Protein AF-A0A0M9E2S5-F1 (afdb_monomer)

Solvent-accessible surface area (backbone atoms only — not comparable to full-atom values): 5131 Å² total; per-residue (Å²): 133,89,82,91,77,84,82,87,88,78,91,78,79,79,83,71,82,82,81,82,90,78,91,84,86,78,75,77,62,73,58,70,73,60,34,50,52,44,27,72,76,38,82,61,42,38,58,51,48,52,52,49,36,52,51,50,56,49,52,51,51,52,51,53,54,49,51,54,52,50,55,54,50,53,67,72,75,107

Secondary structure (DSSP, 8-state):
--------------------------SSS--HHHHHHHHHHSTTHHHHHHHHHHHHHHHHHHHHHHHHHHHHHHHHH-

Sequence (78 aa):
MKEEKSIVDRKQKSKHPIAIEGIQFSGPIPPPAILQEYNNVSPGCADRIIKYAENEAEHRRKVEIFTLKTEMLEIRLG

Mean predicted aligned error: 12.06 Å

Foldseek 3Di:
DDDDDDDDDDDDPPPDPDDDDDDDDDDQADPPVVLVVLCVVPNCRSVVSVVVSVVVVVVVVVVVVVVVVVVVVVVVVD

pLDDT: mean 83.69, std 18.53, range [36.59, 98.62]

Radius of gyration: 29.78 Å; Cα contacts (8 Å, |Δi|>4): 14; chains: 1; bounding box: 35×46×102 Å

Structure (mmCIF, N/CA/C/O backbone):
data_AF-A0A0M9E2S5-F1
#
_entry.id   AF-A0A0M9E2S5-F1
#
loop_
_atom_site.group_PDB
_atom_site.id
_atom_site.type_symbol
_atom_site.label_atom_id
_atom_site.label_alt_id
_atom_site.label_comp_id
_atom_site.label_asym_id
_atom_site.label_entity_id
_atom_site.label_seq_id
_atom_site.pdbx_PDB_ins_code
_atom_site.Cartn_x
_atom_site.Cartn_y
_atom_site.Cartn_z
_atom_site.occupancy
_atom_site.B_iso_or_equiv
_atom_site.auth_seq_id
_atom_site.auth_comp_id
_atom_site.auth_asym_id
_atom_site.auth_atom_id
_atom_site.pdbx_PDB_model_num
ATOM 1 N N . MET A 1 1 ? 6.827 -31.833 74.276 1.00 40.97 1 MET A N 1
ATOM 2 C CA . MET A 1 1 ? 6.070 -32.953 73.671 1.00 40.97 1 MET A CA 1
ATOM 3 C C . MET A 1 1 ? 5.541 -32.435 72.341 1.00 40.97 1 MET A C 1
ATOM 5 O O . MET A 1 1 ? 4.905 -31.396 72.370 1.00 40.97 1 MET A O 1
ATOM 9 N N . LYS A 1 2 ? 6.146 -32.849 71.215 1.00 41.47 2 LYS A N 1
ATOM 10 C CA . LYS A 1 2 ? 5.642 -33.906 70.300 1.00 41.47 2 LYS A CA 1
ATOM 11 C C . LYS A 1 2 ? 4.281 -33.467 69.717 1.00 41.47 2 LYS A C 1
ATOM 13 O O . LYS A 1 2 ? 3.374 -33.242 70.494 1.00 41.47 2 LYS A O 1
ATOM 18 N N . GLU A 1 3 ? 4.089 -33.234 68.424 1.00 36.59 3 GLU A N 1
ATOM 19 C CA . GLU A 1 3 ? 4.564 -33.999 67.274 1.00 36.5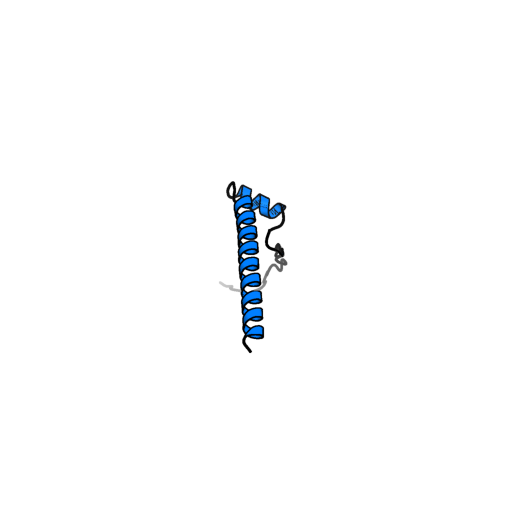9 3 GLU A CA 1
ATOM 20 C C . GLU A 1 3 ? 4.535 -33.162 65.990 1.00 36.59 3 GLU A C 1
ATOM 22 O O . GLU A 1 3 ? 3.583 -32.447 65.692 1.00 36.59 3 GLU A O 1
ATOM 27 N N . GLU A 1 4 ? 5.599 -33.337 65.224 1.00 47.16 4 GLU A N 1
ATOM 28 C CA . GLU A 1 4 ? 5.740 -33.045 63.810 1.00 47.16 4 GLU A CA 1
ATOM 29 C C . GLU A 1 4 ? 5.140 -34.219 63.007 1.00 47.16 4 GLU A C 1
ATOM 31 O O . GLU A 1 4 ? 5.556 -35.362 63.191 1.00 47.16 4 GLU A O 1
ATOM 36 N N . LYS A 1 5 ? 4.174 -33.948 62.120 1.00 41.16 5 LYS A N 1
ATOM 37 C CA . LYS A 1 5 ? 3.843 -34.736 60.911 1.00 41.16 5 LYS A CA 1
ATOM 38 C C . LYS A 1 5 ? 3.269 -33.742 59.893 1.00 41.16 5 LYS A C 1
ATOM 40 O O . LYS A 1 5 ? 2.245 -33.134 60.174 1.00 41.16 5 LYS A O 1
ATOM 45 N N . SER A 1 6 ? 4.007 -33.298 58.874 1.00 48.00 6 SER A N 1
ATOM 46 C CA . SER A 1 6 ? 4.435 -33.997 57.648 1.00 48.00 6 SER A CA 1
ATOM 47 C C . SER A 1 6 ? 3.286 -34.294 56.670 1.00 48.00 6 SER A C 1
ATOM 49 O O . SER A 1 6 ? 2.174 -34.591 57.092 1.00 48.00 6 SER A O 1
ATOM 51 N N . ILE A 1 7 ? 3.633 -34.276 55.370 1.00 44.75 7 ILE A N 1
ATOM 52 C CA . ILE A 1 7 ? 2.869 -34.750 54.190 1.00 44.75 7 ILE A CA 1
ATOM 53 C C . ILE A 1 7 ? 1.998 -33.637 53.554 1.00 44.75 7 ILE A C 1
ATOM 55 O O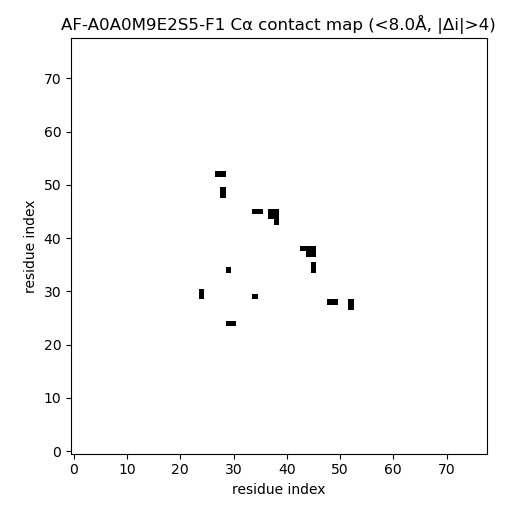 . ILE A 1 7 ? 0.935 -33.309 54.057 1.00 44.75 7 ILE A O 1
ATOM 59 N N . VAL A 1 8 ? 2.510 -32.832 52.607 1.00 52.03 8 VAL A N 1
ATOM 60 C CA . VAL A 1 8 ? 2.627 -33.085 51.144 1.00 52.03 8 VAL A CA 1
ATOM 61 C C . VAL A 1 8 ? 1.258 -33.324 50.472 1.00 52.03 8 VAL A C 1
ATOM 63 O O . VAL A 1 8 ? 0.447 -34.075 50.989 1.00 52.03 8 VAL A O 1
ATOM 66 N N . ASP A 1 9 ? 1.064 -32.703 49.297 1.00 42.97 9 ASP A N 1
ATOM 67 C CA . ASP A 1 9 ? -0.101 -32.725 48.381 1.00 42.97 9 ASP A CA 1
ATOM 68 C C . ASP A 1 9 ? -1.096 -31.561 48.572 1.00 42.97 9 ASP A C 1
ATOM 70 O O . ASP A 1 9 ? -1.660 -31.350 49.631 1.00 42.97 9 ASP A O 1
ATOM 74 N N . ARG A 1 10 ? -1.384 -30.721 47.568 1.00 50.97 10 ARG A N 1
ATOM 75 C CA . ARG A 1 10 ? -1.765 -31.100 46.204 1.00 50.97 10 ARG A CA 1
ATOM 76 C C . ARG A 1 10 ? -1.569 -29.925 45.237 1.00 50.97 10 ARG A C 1
ATOM 78 O O . ARG A 1 10 ? -2.128 -28.849 45.415 1.00 50.97 10 ARG A O 1
ATOM 85 N N . LYS A 1 11 ? -0.816 -30.175 44.162 1.00 51.38 11 LYS A N 1
ATOM 86 C CA . LYS A 1 11 ? -0.782 -29.379 42.924 1.00 51.38 11 LYS A CA 1
ATOM 87 C C . LYS A 1 11 ? -2.186 -28.888 42.535 1.00 51.38 11 LYS A C 1
ATOM 89 O O . LYS A 1 11 ? -3.029 -29.708 42.176 1.00 51.38 11 LYS A O 1
ATOM 94 N N . GLN A 1 12 ? -2.384 -27.580 42.431 1.00 55.91 12 GLN A N 1
ATOM 95 C CA . GLN A 1 12 ? -3.398 -27.013 41.539 1.00 55.91 12 GLN A CA 1
ATOM 96 C C . GLN A 1 12 ? -2.696 -26.183 40.465 1.00 55.91 12 GLN A C 1
ATOM 98 O O . GLN A 1 12 ? -2.595 -24.966 40.529 1.00 55.91 12 GLN A O 1
ATOM 103 N N . LYS A 1 13 ? -2.174 -26.887 39.451 1.00 57.12 13 LYS A N 1
ATOM 104 C CA . LYS A 1 13 ? -1.963 -26.291 38.128 1.00 57.12 13 LYS A CA 1
ATOM 105 C C . LYS A 1 13 ? -3.352 -26.103 37.523 1.00 57.12 13 LYS A C 1
ATOM 107 O O . LYS A 1 13 ? -3.938 -27.076 37.046 1.00 57.12 13 LYS A O 1
ATOM 112 N N . SER A 1 14 ? -3.890 -24.892 37.591 1.00 59.38 14 SER 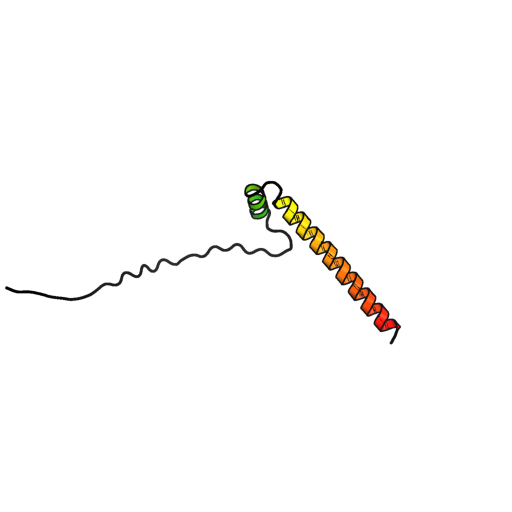A N 1
ATOM 113 C CA . SER A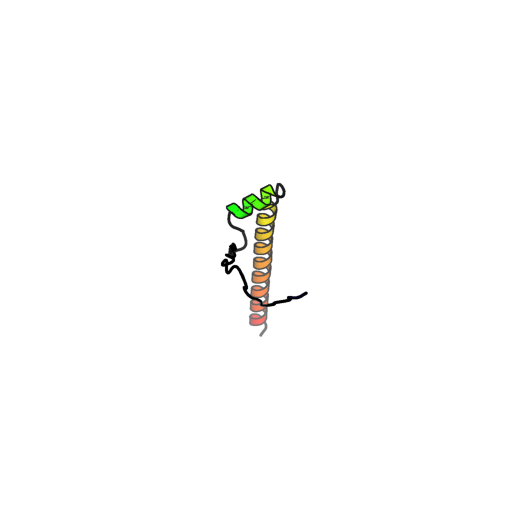 1 14 ? -5.097 -24.519 36.860 1.00 59.38 14 SER A CA 1
ATOM 114 C C . SER A 1 14 ? -4.806 -24.638 35.360 1.00 59.38 14 SER A C 1
ATOM 116 O O . SER A 1 14 ? -4.021 -23.892 34.783 1.00 59.38 14 SER A O 1
ATOM 118 N N . LYS A 1 15 ? -5.385 -25.660 34.724 1.00 62.28 15 LYS A N 1
ATOM 119 C CA . LYS A 1 15 ? -5.305 -25.888 33.275 1.00 62.28 15 LYS A CA 1
ATOM 120 C C . LYS A 1 15 ? -6.374 -25.055 32.562 1.00 62.28 15 LYS A C 1
ATOM 122 O O . LYS A 1 15 ? -7.248 -25.623 31.914 1.00 62.28 15 LYS A O 1
ATOM 127 N N . HIS A 1 16 ? -6.355 -23.733 32.714 1.00 69.88 16 HIS A N 1
ATOM 128 C CA . HIS A 1 16 ? -7.176 -22.905 31.833 1.00 69.88 16 HIS A CA 1
ATOM 129 C C . HIS A 1 16 ? -6.523 -22.907 30.449 1.00 69.88 16 HIS A C 1
ATOM 131 O O . HIS A 1 16 ? -5.331 -22.598 30.360 1.00 69.88 16 HIS A O 1
ATOM 137 N N . PRO A 1 17 ? -7.239 -23.298 29.379 1.00 70.25 17 PRO A N 1
ATOM 138 C CA . PRO A 1 17 ? -6.722 -23.099 28.039 1.00 70.25 17 PRO A CA 1
ATOM 139 C C . PRO A 1 17 ? -6.538 -21.593 27.840 1.00 70.25 17 PRO A C 1
ATOM 141 O O . PRO A 1 17 ? -7.484 -20.819 27.965 1.00 70.25 17 PRO A O 1
ATOM 144 N N . ILE A 1 18 ? -5.300 -21.176 27.590 1.00 79.56 18 ILE A N 1
ATOM 145 C CA . ILE A 1 18 ? -4.997 -19.810 27.174 1.00 79.56 18 ILE A CA 1
ATOM 146 C C . ILE A 1 18 ? -5.418 -19.736 25.707 1.00 79.56 18 ILE A C 1
ATOM 148 O O . ILE A 1 18 ? -4.775 -20.345 24.852 1.00 79.56 18 ILE A O 1
ATOM 152 N N . ALA A 1 19 ? -6.532 -19.062 25.424 1.00 80.50 19 ALA A N 1
ATOM 153 C CA . ALA A 1 19 ? -6.922 -18.745 24.057 1.00 80.50 19 ALA A CA 1
ATOM 154 C C . ALA A 1 19 ? -6.071 -17.564 23.574 1.00 80.50 19 ALA A C 1
ATOM 156 O O . ALA A 1 19 ? -6.043 -16.516 24.216 1.00 80.50 19 ALA A O 1
ATOM 157 N N . ILE A 1 20 ? -5.348 -17.754 22.472 1.00 80.50 20 ILE A N 1
ATOM 158 C CA . ILE A 1 20 ? -4.614 -16.687 21.790 1.00 80.50 20 ILE A CA 1
ATOM 159 C C . ILE A 1 20 ? -5.500 -16.233 20.629 1.00 80.50 20 ILE A C 1
ATOM 161 O O . ILE A 1 20 ? -5.661 -16.977 19.664 1.00 80.50 20 ILE A O 1
ATOM 165 N N . GLU A 1 21 ? -6.085 -15.040 20.722 1.00 80.62 21 GLU A N 1
ATOM 166 C CA . GLU A 1 21 ? -6.700 -14.378 19.567 1.00 80.62 21 GLU A CA 1
ATOM 167 C C . GLU A 1 21 ? -5.631 -13.577 18.821 1.00 80.62 21 GLU A C 1
ATOM 169 O O . GLU A 1 21 ? -4.959 -12.720 19.394 1.00 80.62 21 GLU A O 1
ATOM 174 N N . GLY A 1 22 ? -5.454 -13.883 17.537 1.00 81.62 22 GLY A N 1
ATOM 175 C CA . GLY A 1 22 ? -4.573 -13.154 16.632 1.00 81.62 22 GLY A CA 1
ATOM 176 C C . GLY A 1 22 ? -5.332 -12.771 15.369 1.00 81.62 22 GLY A C 1
ATOM 177 O O . GLY A 1 22 ? -6.117 -13.564 14.852 1.00 81.62 22 GLY A O 1
ATOM 178 N N . ILE A 1 23 ? -5.097 -11.558 14.870 1.00 82.25 23 ILE A N 1
ATOM 179 C CA . ILE A 1 23 ? -5.684 -11.088 13.614 1.00 82.25 23 ILE A CA 1
ATOM 180 C C . ILE A 1 23 ? -4.643 -11.257 12.510 1.00 82.25 23 ILE A C 1
ATOM 182 O O . ILE A 1 23 ? -3.544 -10.711 12.596 1.00 82.25 23 ILE A O 1
ATOM 186 N N . GLN A 1 24 ? -4.996 -12.003 11.464 1.00 87.31 24 GLN A N 1
ATOM 187 C CA . GLN A 1 24 ? -4.182 -12.151 10.263 1.00 87.31 24 GLN A CA 1
ATOM 188 C C . GLN A 1 24 ? -4.888 -11.479 9.089 1.00 87.31 24 GLN A C 1
ATOM 190 O O . GLN A 1 24 ? -6.080 -11.675 8.866 1.00 87.31 24 GLN A O 1
ATOM 195 N N . PHE A 1 25 ? -4.139 -10.706 8.315 1.00 88.81 25 PHE A N 1
ATOM 196 C CA . PHE A 1 25 ? -4.596 -10.172 7.042 1.00 88.81 25 PHE A CA 1
ATOM 197 C C . PHE A 1 25 ? -3.492 -10.324 6.001 1.00 88.81 25 PHE A C 1
ATOM 199 O O . PHE A 1 25 ? -2.326 -10.543 6.331 1.00 88.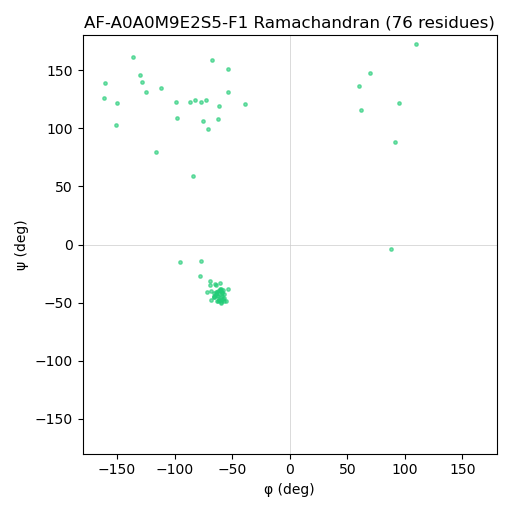81 25 PHE A O 1
ATOM 206 N N . SER A 1 26 ? -3.881 -10.246 4.735 1.00 87.94 26 SER A N 1
ATOM 207 C CA . SER A 1 26 ? -2.973 -10.300 3.599 1.00 87.94 26 SER A CA 1
ATOM 208 C C . SER A 1 26 ? -3.282 -9.143 2.668 1.00 87.94 26 SER A C 1
ATOM 210 O O . SER A 1 26 ? -4.438 -8.745 2.518 1.00 87.94 26 SER A O 1
ATOM 212 N N . GLY A 1 27 ? -2.238 -8.623 2.041 1.00 89.88 27 GLY A N 1
ATOM 213 C CA . GLY A 1 27 ? -2.319 -7.488 1.143 1.00 89.88 27 GLY A CA 1
ATOM 214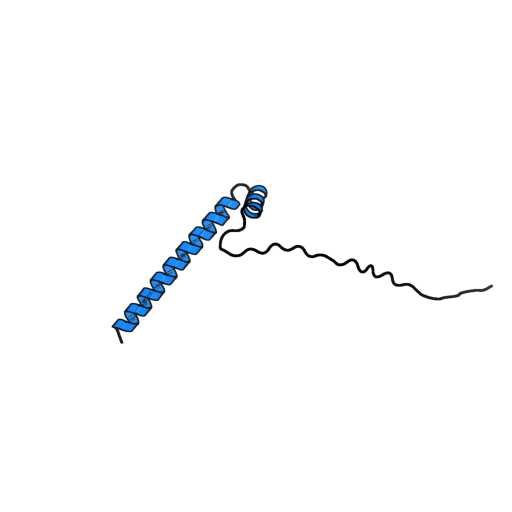 C C . GLY A 1 27 ? -1.685 -6.227 1.725 1.00 89.88 27 GLY A C 1
ATOM 215 O O . GLY A 1 27 ? -1.255 -6.197 2.878 1.00 89.88 27 GLY A O 1
ATOM 216 N N . PRO A 1 28 ? -1.590 -5.180 0.896 1.00 90.94 28 PRO A N 1
ATOM 217 C CA . PRO A 1 28 ? -0.822 -3.985 1.221 1.00 90.94 28 PRO A CA 1
ATOM 218 C C . PRO A 1 28 ? -1.541 -3.053 2.205 1.00 90.94 28 PRO A C 1
ATOM 220 O O . PRO A 1 28 ? -0.914 -2.157 2.758 1.00 90.94 28 PRO A O 1
ATOM 223 N N . ILE A 1 29 ? -2.845 -3.254 2.420 1.00 93.31 29 ILE A N 1
ATOM 224 C CA . ILE A 1 29 ? -3.689 -2.411 3.266 1.00 93.31 29 ILE A CA 1
ATOM 225 C C . ILE A 1 29 ? -4.364 -3.285 4.329 1.00 93.31 29 ILE A C 1
ATOM 227 O O . ILE A 1 29 ? -4.933 -4.324 3.977 1.00 93.31 29 ILE A O 1
ATOM 231 N N . PRO A 1 30 ? -4.330 -2.891 5.615 1.00 91.62 30 PRO A N 1
ATOM 232 C CA . PRO A 1 30 ? -5.054 -3.599 6.662 1.00 91.62 30 PRO A CA 1
ATOM 233 C C . PRO A 1 30 ? -6.579 -3.451 6.492 1.00 91.62 30 PRO A C 1
ATOM 235 O O . PRO A 1 30 ? -7.045 -2.491 5.875 1.00 91.62 30 PRO A O 1
ATOM 238 N N . PRO A 1 31 ? -7.390 -4.358 7.066 1.00 93.38 31 PRO A N 1
ATOM 239 C CA . PRO A 1 31 ? -8.845 -4.248 7.046 1.00 93.38 31 PRO A CA 1
ATOM 240 C C . PRO A 1 31 ? -9.350 -2.897 7.585 1.00 93.38 31 PRO A C 1
ATOM 242 O O . PRO A 1 31 ? -8.730 -2.342 8.497 1.00 93.38 31 PRO A O 1
ATOM 245 N N . PRO A 1 32 ? -10.511 -2.398 7.112 1.00 92.69 32 PRO A N 1
ATOM 246 C CA . PRO A 1 32 ? -11.031 -1.084 7.501 1.00 92.69 32 PRO A CA 1
ATOM 247 C C . PRO A 1 32 ? -11.145 -0.866 9.015 1.00 92.69 32 PRO A C 1
ATOM 249 O O . PRO A 1 32 ? -10.822 0.215 9.498 1.00 92.69 32 PRO A O 1
ATOM 252 N N . ALA A 1 33 ? -11.546 -1.899 9.766 1.00 91.12 33 ALA A N 1
ATOM 253 C CA . ALA A 1 33 ? -11.658 -1.830 11.223 1.00 91.12 33 ALA A CA 1
ATOM 254 C C . ALA A 1 33 ? -10.305 -1.526 11.896 1.00 91.12 33 ALA A C 1
ATOM 256 O O . ALA A 1 33 ? -10.208 -0.593 12.686 1.00 91.12 33 ALA A O 1
ATOM 257 N N . ILE A 1 34 ? -9.240 -2.239 11.509 1.00 92.06 34 ILE A N 1
ATOM 258 C CA . ILE A 1 34 ? -7.881 -2.022 12.037 1.00 92.06 34 ILE A CA 1
ATOM 259 C C . ILE A 1 34 ? -7.334 -0.672 11.560 1.00 92.06 34 ILE A C 1
ATOM 261 O O . ILE A 1 34 ? -6.700 0.067 12.310 1.00 92.06 34 ILE A O 1
ATOM 265 N N . LEU A 1 35 ? -7.595 -0.316 10.301 1.00 93.31 35 LEU A N 1
ATOM 266 C CA . LEU A 1 35 ? -7.151 0.954 9.737 1.00 93.31 35 LEU A CA 1
ATOM 267 C C . LEU A 1 35 ? -7.732 2.153 10.506 1.00 93.31 35 LEU A C 1
ATOM 269 O O . LEU A 1 35 ? -7.025 3.130 10.759 1.00 93.31 35 LEU A O 1
ATOM 273 N N . GLN A 1 36 ? -8.992 2.063 10.937 1.00 94.25 36 GLN A N 1
ATOM 274 C CA . GLN A 1 36 ? -9.619 3.071 11.787 1.00 94.25 36 GLN A CA 1
ATOM 275 C C . GLN A 1 36 ? -8.940 3.173 13.162 1.00 94.25 36 GLN A C 1
ATOM 277 O O . GLN A 1 36 ? -8.711 4.285 13.639 1.00 94.25 36 GLN A O 1
ATOM 282 N N . GLU A 1 37 ? -8.561 2.050 13.777 1.00 94.44 37 GLU A N 1
ATOM 283 C CA . GLU A 1 37 ? -7.834 2.046 15.055 1.00 94.44 37 GLU A CA 1
ATOM 284 C C . GLU A 1 37 ? -6.501 2.795 14.963 1.00 94.44 37 GLU A C 1
ATOM 286 O O . GLU A 1 37 ? -6.185 3.594 15.845 1.00 94.44 37 GLU A O 1
ATOM 291 N N . TYR A 1 38 ? -5.761 2.644 13.861 1.00 94.50 38 TYR A N 1
ATOM 292 C CA . TYR A 1 38 ? -4.541 3.424 13.636 1.00 94.50 38 TYR A CA 1
ATOM 293 C C . TYR A 1 38 ? -4.801 4.931 13.638 1.00 94.50 38 TYR A C 1
ATOM 295 O O . TYR A 1 38 ? -4.013 5.693 14.203 1.00 94.50 38 TYR A O 1
ATOM 303 N N . ASN A 1 39 ? -5.904 5.372 13.032 1.00 95.56 39 ASN A N 1
ATOM 304 C CA . ASN A 1 39 ? -6.273 6.784 13.019 1.00 95.56 39 ASN A CA 1
ATOM 305 C C . ASN A 1 39 ? -6.695 7.295 14.404 1.00 95.56 39 ASN A C 1
ATOM 307 O O . ASN A 1 39 ? -6.459 8.458 14.722 1.00 95.56 39 ASN A O 1
ATOM 311 N N . ASN A 1 40 ? -7.285 6.427 15.229 1.00 95.56 40 ASN A N 1
ATOM 312 C CA . ASN A 1 40 ? -7.633 6.749 16.612 1.00 95.56 40 ASN A CA 1
ATOM 313 C C . ASN A 1 40 ? -6.381 6.916 17.488 1.00 95.56 40 ASN A C 1
ATOM 315 O O . ASN A 1 40 ? -6.373 7.762 18.377 1.00 95.56 40 ASN A O 1
ATOM 319 N N . VAL A 1 41 ? -5.319 6.141 17.230 1.00 95.44 41 VAL A N 1
ATOM 320 C CA . VAL A 1 41 ? -4.026 6.279 17.928 1.00 95.44 41 VAL A CA 1
ATOM 321 C C . VAL A 1 41 ? -3.359 7.613 17.595 1.00 95.44 41 VAL A C 1
ATOM 323 O O . VAL A 1 41 ? -2.840 8.294 18.478 1.00 95.44 41 VAL A O 1
ATOM 326 N N . SER A 1 42 ? -3.348 7.994 16.318 1.00 94.25 42 SER A N 1
ATOM 327 C CA . SER A 1 42 ? -2.811 9.278 15.876 1.00 94.25 42 SER A CA 1
ATOM 328 C C . SER A 1 42 ? -3.556 9.743 14.624 1.00 94.25 42 SER A C 1
ATOM 330 O O . SER A 1 42 ? -3.530 9.038 13.608 1.00 94.25 42 SER A O 1
ATOM 332 N N . PRO A 1 43 ? -4.191 10.929 14.659 1.00 94.94 43 PRO A N 1
ATOM 333 C CA . PRO A 1 43 ? -4.903 11.456 13.504 1.00 94.94 43 PRO A CA 1
ATOM 334 C C . PRO A 1 43 ? -4.011 11.503 12.256 1.00 94.94 43 PRO A C 1
ATOM 336 O O . PRO A 1 43 ? -2.877 11.983 12.300 1.00 94.94 43 PRO A O 1
ATOM 339 N N . GLY A 1 44 ? -4.520 10.985 11.140 1.00 95.38 44 GLY A N 1
ATOM 340 C CA . GLY A 1 44 ? -3.811 10.892 9.863 1.00 95.38 44 GLY A CA 1
ATOM 341 C C . GLY A 1 44 ? -2.968 9.625 9.685 1.00 95.38 44 GLY A C 1
ATOM 342 O O . GLY A 1 44 ? -2.426 9.409 8.605 1.00 95.38 44 GLY A O 1
ATOM 343 N N . CYS A 1 45 ? -2.854 8.748 10.690 1.00 96.56 45 CYS A N 1
ATOM 344 C CA . CYS A 1 45 ? -2.127 7.481 10.540 1.00 96.56 45 CYS A CA 1
ATOM 345 C C . CYS A 1 45 ? -2.693 6.589 9.429 1.00 96.56 45 CYS A C 1
ATOM 347 O O . CYS A 1 45 ? -1.914 6.037 8.656 1.00 96.56 45 CYS A O 1
ATOM 349 N N . ALA A 1 46 ? -4.019 6.450 9.346 1.00 95.94 46 ALA A N 1
ATOM 350 C CA . ALA A 1 46 ? -4.663 5.626 8.322 1.00 95.94 46 ALA A CA 1
ATOM 351 C C . ALA A 1 46 ? -4.280 6.074 6.905 1.00 95.94 46 ALA A C 1
ATOM 353 O O . ALA A 1 46 ? -3.893 5.254 6.075 1.00 95.94 46 ALA A O 1
ATOM 354 N N . ASP A 1 47 ? -4.319 7.384 6.662 1.00 96.62 47 ASP A N 1
ATOM 355 C CA . ASP A 1 47 ? -3.933 7.986 5.385 1.00 96.62 47 ASP A CA 1
ATOM 356 C C . ASP A 1 47 ? -2.456 7.725 5.061 1.00 96.62 47 ASP A C 1
ATOM 358 O O . ASP A 1 47 ? -2.127 7.271 3.967 1.00 96.62 47 ASP A O 1
ATOM 362 N N . ARG A 1 48 ? -1.558 7.881 6.045 1.00 97.06 48 ARG A N 1
ATOM 363 C CA . ARG A 1 48 ? -0.133 7.552 5.874 1.00 97.06 48 ARG A CA 1
ATOM 364 C C . ARG A 1 48 ? 0.099 6.083 5.517 1.00 97.06 48 ARG A C 1
ATOM 366 O O . ARG A 1 48 ? 0.978 5.804 4.705 1.00 97.06 48 ARG A O 1
ATOM 373 N N . ILE A 1 49 ? -0.663 5.154 6.100 1.00 96.00 49 ILE A N 1
ATOM 374 C CA . ILE A 1 49 ? -0.577 3.719 5.775 1.00 96.00 49 ILE A CA 1
ATOM 375 C C . ILE A 1 49 ? -1.019 3.475 4.331 1.00 96.00 49 ILE A C 1
ATOM 377 O O . ILE A 1 49 ? -0.323 2.779 3.591 1.00 96.00 49 ILE A O 1
ATOM 381 N N . ILE A 1 50 ? -2.131 4.085 3.910 1.00 96.69 50 ILE A N 1
ATOM 382 C CA . ILE A 1 50 ?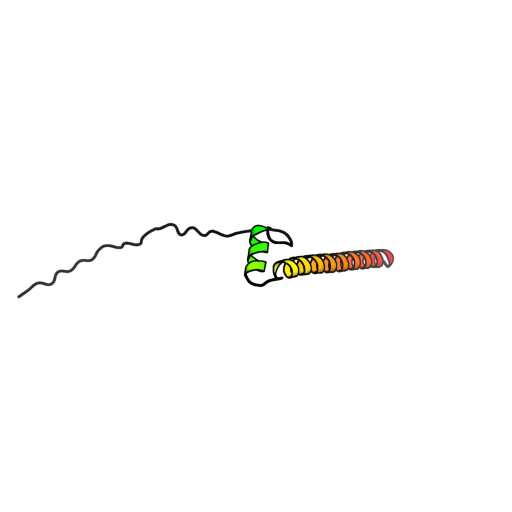 -2.599 3.996 2.522 1.00 96.69 50 ILE A CA 1
ATOM 383 C C . ILE A 1 50 ? -1.537 4.552 1.571 1.00 96.69 50 ILE A C 1
ATOM 385 O O . ILE A 1 50 ? -1.131 3.872 0.629 1.00 96.69 50 ILE A O 1
ATOM 389 N N . LYS A 1 51 ? -1.017 5.747 1.858 1.00 97.88 51 LYS A N 1
ATOM 390 C CA . LYS A 1 51 ? 0.018 6.391 1.046 1.00 97.88 51 LYS A CA 1
ATOM 391 C C . LYS A 1 51 ? 1.283 5.543 0.942 1.00 97.88 51 LYS A C 1
ATOM 393 O O . LYS A 1 51 ? 1.874 5.441 -0.130 1.00 97.88 51 LYS A O 1
ATOM 398 N N . TYR A 1 52 ? 1.698 4.928 2.046 1.00 97.00 52 TYR A N 1
ATOM 399 C CA . TYR A 1 52 ? 2.845 4.028 2.073 1.00 97.00 52 TYR A CA 1
ATOM 400 C C . TYR A 1 52 ? 2.645 2.833 1.132 1.00 97.00 52 TYR A C 1
ATOM 402 O O . TYR A 1 52 ? 3.504 2.558 0.297 1.00 97.00 52 TYR A O 1
ATOM 410 N N . ALA A 1 53 ? 1.486 2.179 1.202 1.00 97.06 53 ALA A N 1
ATOM 411 C CA . ALA A 1 53 ? 1.141 1.063 0.328 1.00 97.06 53 ALA A CA 1
ATOM 412 C C . ALA A 1 53 ? 1.082 1.449 -1.162 1.00 97.06 53 ALA A C 1
ATOM 414 O O . ALA A 1 53 ? 1.552 0.692 -2.014 1.00 97.06 53 ALA A O 1
ATOM 415 N N . GLU A 1 54 ? 0.534 2.623 -1.488 1.00 97.94 54 GLU A N 1
ATOM 416 C CA . GLU A 1 54 ? 0.524 3.155 -2.856 1.00 97.94 54 GLU A CA 1
ATOM 417 C C . GLU A 1 54 ? 1.943 3.369 -3.394 1.00 97.94 54 GLU A C 1
ATOM 419 O O . GLU A 1 54 ? 2.261 2.931 -4.503 1.00 97.94 54 GLU A O 1
ATOM 424 N N . ASN A 1 55 ? 2.800 4.011 -2.595 1.00 98.19 55 ASN A N 1
ATOM 425 C CA . ASN A 1 55 ? 4.184 4.297 -2.960 1.00 98.19 55 ASN A CA 1
ATOM 426 C C . ASN A 1 55 ? 4.985 3.002 -3.161 1.00 98.19 55 ASN A C 1
ATOM 428 O O . ASN A 1 55 ? 5.747 2.891 -4.120 1.00 98.19 55 ASN A O 1
ATOM 432 N N . GLU A 1 56 ? 4.776 2.002 -2.304 1.00 97.38 56 GLU A N 1
ATOM 433 C CA . GLU A 1 56 ? 5.404 0.685 -2.433 1.00 97.38 56 GLU A CA 1
ATOM 434 C C . GLU A 1 56 ? 4.943 -0.038 -3.709 1.00 97.38 56 GLU A C 1
ATOM 436 O O . GLU A 1 56 ? 5.744 -0.601 -4.457 1.00 97.38 56 GLU A O 1
ATOM 441 N N . ALA A 1 57 ? 3.646 0.025 -4.024 1.00 97.00 57 ALA A N 1
ATOM 442 C CA . ALA A 1 57 ? 3.114 -0.529 -5.266 1.00 97.00 57 ALA A CA 1
ATOM 443 C C . ALA A 1 57 ? 3.645 0.197 -6.515 1.00 97.00 57 ALA A C 1
ATOM 445 O O . ALA A 1 57 ? 3.826 -0.419 -7.568 1.00 97.00 57 ALA A O 1
ATOM 446 N N . GLU A 1 58 ? 3.890 1.504 -6.439 1.00 98.31 58 GLU A N 1
ATOM 447 C CA . GLU A 1 58 ? 4.547 2.260 -7.505 1.00 98.31 58 GLU A CA 1
ATOM 448 C C . GLU A 1 58 ? 6.020 1.863 -7.660 1.00 98.31 58 GLU A C 1
ATOM 450 O O . GLU A 1 58 ? 6.461 1.597 -8.780 1.00 98.31 58 GLU A O 1
ATOM 455 N N . HIS A 1 59 ? 6.768 1.786 -6.557 1.00 98.38 59 HIS A N 1
ATOM 456 C CA . HIS A 1 59 ? 8.169 1.373 -6.566 1.00 98.38 59 HIS A CA 1
ATOM 457 C C . HIS A 1 59 ? 8.331 -0.019 -7.183 1.00 98.38 59 HIS A C 1
ATOM 459 O O . HIS A 1 59 ? 9.110 -0.184 -8.124 1.00 98.38 59 HIS A O 1
ATOM 465 N N . ARG A 1 60 ? 7.521 -0.990 -6.744 1.00 97.88 60 ARG A N 1
ATOM 466 C CA . ARG A 1 60 ? 7.542 -2.353 -7.281 1.00 97.88 60 ARG A CA 1
ATOM 467 C C . ARG A 1 60 ? 7.286 -2.385 -8.789 1.00 97.88 60 ARG A C 1
ATOM 469 O O . ARG A 1 60 ? 8.068 -2.987 -9.516 1.00 97.88 60 ARG A O 1
ATOM 476 N N . ARG A 1 61 ? 6.272 -1.664 -9.285 1.00 98.31 61 ARG A N 1
ATOM 477 C CA . ARG A 1 61 ? 6.004 -1.569 -10.735 1.00 98.31 61 ARG A CA 1
ATOM 478 C C . ARG A 1 61 ? 7.179 -0.968 -11.507 1.00 98.31 61 ARG A C 1
ATOM 480 O O . ARG A 1 61 ? 7.477 -1.418 -12.609 1.00 98.31 61 ARG A O 1
ATOM 487 N N . LYS A 1 62 ? 7.860 0.043 -10.953 1.00 98.62 62 LYS A N 1
ATOM 488 C CA . LYS A 1 62 ? 9.055 0.631 -11.586 1.00 98.62 62 LYS A CA 1
ATOM 489 C C . LYS A 1 62 ? 10.181 -0.392 -11.708 1.00 98.62 62 LYS A C 1
ATOM 491 O O . LYS A 1 62 ? 10.793 -0.469 -12.771 1.00 98.62 62 LYS A O 1
ATOM 496 N N . VAL A 1 63 ? 10.423 -1.170 -10.653 1.00 98.38 63 VAL A N 1
ATOM 497 C CA . VAL A 1 63 ? 11.423 -2.247 -10.656 1.00 98.38 63 VAL A CA 1
ATOM 498 C C . VAL A 1 63 ? 11.047 -3.323 -11.671 1.00 98.38 63 VAL A C 1
ATOM 500 O O . VAL A 1 63 ? 11.868 -3.646 -12.518 1.00 98.38 63 VAL A O 1
ATOM 503 N N . GLU A 1 64 ? 9.802 -3.804 -11.670 1.00 98.25 64 GLU A N 1
ATOM 504 C CA . GLU A 1 64 ? 9.315 -4.804 -12.633 1.00 98.25 64 GLU A CA 1
ATOM 505 C C . GLU A 1 64 ? 9.516 -4.345 -14.086 1.00 98.25 64 GLU A C 1
ATOM 507 O O . GLU A 1 64 ? 10.086 -5.069 -14.901 1.00 98.25 64 GLU A O 1
ATOM 512 N N . ILE A 1 65 ? 9.122 -3.108 -14.410 1.00 98.31 65 ILE A N 1
ATOM 513 C CA . ILE A 1 65 ? 9.317 -2.530 -15.748 1.00 98.31 65 ILE A CA 1
ATOM 514 C C . ILE A 1 65 ? 10.806 -2.441 -16.103 1.00 98.31 65 ILE A C 1
ATOM 516 O O . ILE A 1 65 ? 11.181 -2.686 -17.251 1.00 98.31 65 ILE A O 1
ATOM 520 N N . PHE A 1 66 ? 11.655 -2.043 -15.154 1.00 97.81 66 PHE A N 1
ATOM 521 C CA . PHE A 1 66 ? 13.094 -1.935 -15.376 1.00 97.81 66 PHE A CA 1
ATOM 522 C C . PHE A 1 66 ? 13.740 -3.303 -15.635 1.00 97.81 66 PHE A C 1
ATOM 524 O O . PHE A 1 66 ? 14.517 -3.440 -16.582 1.00 97.81 66 PHE A O 1
ATOM 531 N N . THR A 1 67 ? 13.376 -4.317 -14.850 1.00 97.44 67 THR A N 1
ATOM 532 C CA . THR A 1 67 ? 13.845 -5.695 -15.020 1.00 97.44 67 THR A CA 1
ATOM 533 C C . THR A 1 67 ? 13.457 -6.233 -16.394 1.00 97.44 67 THR A C 1
ATOM 535 O O . THR A 1 67 ? 14.336 -6.624 -17.156 1.00 97.44 67 THR A O 1
ATOM 538 N N . LEU A 1 68 ? 12.181 -6.114 -16.781 1.00 96.69 68 LEU A N 1
ATOM 539 C CA . LEU A 1 68 ? 11.698 -6.561 -18.095 1.00 96.69 68 LEU A CA 1
ATOM 540 C C . LEU A 1 68 ? 12.438 -5.882 -19.257 1.00 96.69 68 LEU A C 1
ATOM 542 O O . LEU A 1 68 ? 12.743 -6.511 -20.267 1.00 96.69 68 LEU A O 1
ATOM 546 N N . LYS A 1 69 ? 12.746 -4.585 -19.133 1.00 96.50 69 LYS A N 1
ATOM 547 C CA . LYS A 1 69 ? 13.523 -3.863 -20.153 1.00 96.50 69 LYS A CA 1
ATOM 548 C C . LYS A 1 69 ? 14.954 -4.378 -20.259 1.00 96.50 69 LYS A C 1
ATOM 550 O O . LYS A 1 69 ? 15.462 -4.487 -21.371 1.00 96.50 69 LYS A O 1
ATOM 555 N N . THR A 1 70 ? 15.591 -4.657 -19.126 1.00 95.19 70 THR A N 1
ATOM 556 C CA . THR A 1 70 ? 16.955 -5.198 -19.085 1.00 95.19 70 THR A CA 1
ATOM 557 C C . THR A 1 70 ? 17.000 -6.569 -19.753 1.00 95.19 70 THR A C 1
ATOM 559 O O . THR A 1 70 ? 17.786 -6.763 -20.675 1.00 95.19 70 THR A O 1
ATOM 562 N N . GLU A 1 71 ? 16.071 -7.458 -19.398 1.00 94.12 71 GLU A N 1
ATOM 563 C CA . GLU A 1 71 ? 15.939 -8.789 -20.005 1.00 94.12 71 GLU A CA 1
ATOM 564 C C . GLU A 1 71 ? 15.734 -8.709 -21.530 1.00 94.12 71 GLU A C 1
ATOM 566 O O . GLU A 1 71 ? 16.377 -9.426 -22.296 1.00 94.12 71 GLU A O 1
ATOM 571 N N . MET A 1 72 ? 14.894 -7.783 -22.012 1.00 92.50 72 MET A N 1
ATOM 572 C CA . MET A 1 72 ? 14.693 -7.575 -23.454 1.00 92.50 72 MET A CA 1
ATOM 573 C C . MET A 1 72 ? 15.953 -7.096 -24.188 1.00 92.50 72 MET A C 1
ATOM 575 O O . MET A 1 72 ? 16.140 -7.428 -25.362 1.00 92.50 72 MET A O 1
ATOM 579 N N . LEU A 1 73 ? 16.786 -6.273 -23.545 1.00 91.62 73 LEU A N 1
ATOM 580 C CA . LEU A 1 73 ? 18.034 -5.788 -24.135 1.00 91.62 73 LEU A CA 1
ATOM 581 C C . LEU A 1 73 ? 19.080 -6.899 -24.210 1.00 91.62 73 LEU A C 1
ATOM 583 O O . LEU A 1 73 ? 19.741 -7.018 -25.238 1.00 91.62 73 LEU A O 1
ATOM 587 N N . GLU A 1 74 ? 19.191 -7.728 -23.173 1.00 90.94 74 GLU A N 1
ATOM 588 C CA . GLU A 1 74 ? 20.096 -8.881 -23.161 1.00 90.94 74 GLU A CA 1
ATOM 589 C C . GLU A 1 74 ? 19.763 -9.870 -24.283 1.00 90.94 74 GLU A C 1
ATOM 591 O O . GLU A 1 74 ? 20.654 -10.253 -25.036 1.00 90.94 74 GLU A O 1
ATOM 596 N N . ILE A 1 75 ? 18.477 -10.189 -24.482 1.00 89.88 75 ILE A N 1
ATOM 597 C CA . ILE A 1 75 ? 18.023 -11.065 -25.579 1.00 89.88 75 ILE A CA 1
ATOM 598 C C . ILE A 1 75 ? 18.379 -10.495 -26.960 1.00 89.88 75 ILE A C 1
ATOM 600 O O . ILE A 1 75 ? 18.609 -11.249 -27.895 1.00 89.88 75 ILE A O 1
ATOM 604 N N . ARG A 1 76 ? 18.392 -9.167 -27.121 1.00 82.25 76 ARG A N 1
ATOM 605 C CA . ARG A 1 76 ? 18.698 -8.523 -28.410 1.00 82.25 76 ARG A CA 1
ATOM 606 C C . ARG A 1 7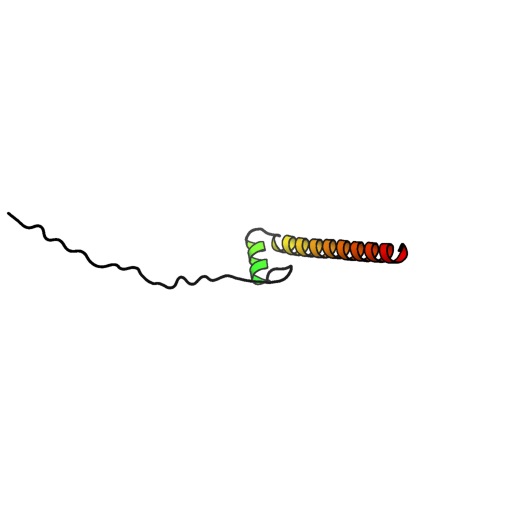6 ? 20.196 -8.493 -28.722 1.00 82.25 76 ARG A C 1
ATOM 608 O O . ARG A 1 76 ? 20.558 -8.350 -29.888 1.00 82.25 76 ARG A O 1
ATOM 615 N N . LEU A 1 77 ? 21.036 -8.503 -27.691 1.00 83.50 77 L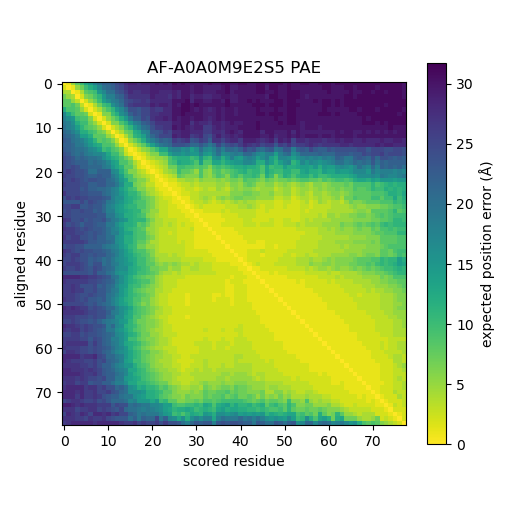EU A N 1
ATOM 616 C CA . LEU A 1 77 ? 22.486 -8.340 -27.810 1.00 83.50 77 LEU A CA 1
ATOM 617 C C . LEU A 1 77 ? 23.243 -9.675 -27.871 1.00 83.50 77 LEU A C 1
ATOM 619 O O . LEU A 1 77 ? 24.420 -9.659 -28.234 1.00 83.50 77 LEU A O 1
ATOM 623 N N . GLY A 1 78 ? 22.593 -10.787 -27.516 1.00 67.81 78 GLY A N 1
ATOM 624 C CA . GLY A 1 78 ? 23.076 -12.155 -27.746 1.00 67.81 78 GLY A CA 1
ATOM 625 C C . GLY A 1 78 ? 22.604 -12.716 -29.079 1.00 67.81 78 GLY A C 1
ATOM 626 O O . GLY A 1 78 ? 23.389 -13.477 -29.683 1.00 67.81 78 GLY A O 1
#